Protein AF-A0A377M1S9-F1 (afdb_monomer_lite)

Second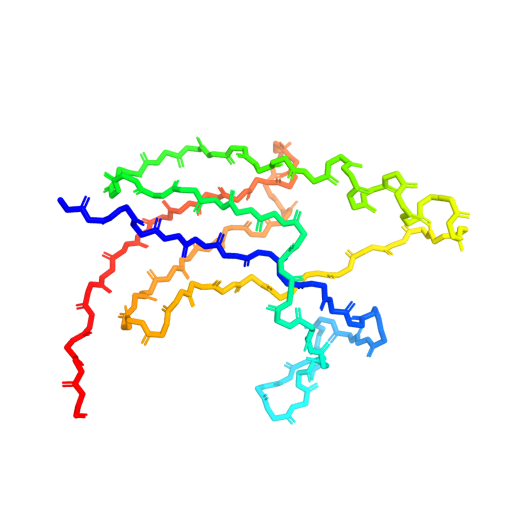ary structure (DSSP, 8-state):
-PPPEEEEEEE-S---TTT--GGGPPPB-SS-SEEEE--S---B-----HHHHHHHHHTT-S--EEEEEE-SSS-------TTSTTSS--B----------

Foldseek 3Di:
DAWWKKFWWWWDPPDDPVPDDPVRHTDTDPPGLWMDTHPQDFDWDDIDNPVVVVVCVVVVHPDTDTDIGTDPFQWDFDADCQVPPPGGTGTGPDIDGDDDD

Organism: Enterobacter cloacae (NCBI:txid550)

pLDDT: mean 76.01, std 14.77, range [43.84, 95.12]

Radius of gyration: 14.65 Å; chains: 1; bounding box: 44×30×34 Å

Sequence (101 aa):
MEADQIFFYPASNDWDPATVKWSSRPACNYRSDAVLYLNHVREYRMVDVDKAVRKALAEGKTEISWYIGGDRQGNHYQFEPASSPDGLMLMLTGFKHTPEV

Structure (mmCIF, N/CA/C/O backbone):
data_AF-A0A377M1S9-F1
#
_entry.id   AF-A0A377M1S9-F1
#
loop_
_atom_site.group_PDB
_atom_site.id
_atom_site.type_symbol
_atom_site.label_atom_id
_atom_site.label_alt_id
_atom_site.label_comp_id
_atom_site.label_asym_id
_atom_site.label_entity_id
_atom_site.label_seq_id
_atom_site.pdbx_PDB_ins_code
_atom_site.Cartn_x
_atom_site.Cartn_y
_atom_site.Cartn_z
_atom_site.occupancy
_atom_site.B_iso_or_equiv
_atom_site.auth_seq_id
_atom_site.auth_comp_id
_atom_site.auth_asym_id
_atom_site.auth_atom_id
_atom_site.pdbx_PDB_model_num
ATOM 1 N N . MET A 1 1 ? 13.693 -11.103 -20.584 1.00 43.84 1 MET A N 1
ATOM 2 C CA . MET A 1 1 ? 13.908 -10.358 -19.331 1.00 43.84 1 MET A CA 1
ATOM 3 C C . MET A 1 1 ? 12.650 -10.519 -18.516 1.00 43.84 1 MET A C 1
ATOM 5 O O . MET A 1 1 ? 11.574 -10.314 -19.065 1.00 43.84 1 MET A O 1
ATOM 9 N N . GLU A 1 2 ? 12.786 -11.002 -17.290 1.00 53.06 2 GLU A N 1
ATOM 10 C CA . GLU A 1 2 ? 11.677 -11.096 -16.342 1.00 53.06 2 GLU A CA 1
ATOM 11 C C . GLU A 1 2 ? 11.261 -9.665 -15.969 1.00 53.06 2 GLU A C 1
ATOM 13 O O . GLU A 1 2 ? 12.120 -8.796 -15.821 1.00 53.06 2 GLU A O 1
ATOM 18 N N . ALA A 1 3 ? 9.960 -9.378 -15.953 1.00 60.59 3 ALA A N 1
ATOM 19 C CA . ALA A 1 3 ? 9.474 -8.057 -15.574 1.00 60.59 3 ALA A CA 1
ATOM 20 C C . ALA A 1 3 ? 9.608 -7.915 -14.058 1.00 60.59 3 ALA A C 1
ATOM 22 O O . ALA A 1 3 ? 9.122 -8.782 -13.332 1.00 60.59 3 ALA A O 1
ATOM 23 N N . ASP A 1 4 ? 10.228 -6.834 -13.582 1.00 76.81 4 ASP A N 1
ATOM 24 C CA . ASP A 1 4 ? 10.276 -6.565 -12.147 1.00 76.81 4 ASP A CA 1
ATOM 25 C C . ASP A 1 4 ? 8.848 -6.428 -11.604 1.00 76.81 4 ASP A C 1
ATOM 27 O O . ASP A 1 4 ? 7.962 -5.858 -12.249 1.00 76.81 4 ASP A O 1
ATOM 31 N N . GLN A 1 5 ? 8.619 -6.960 -10.408 1.00 83.56 5 GLN A N 1
ATOM 32 C CA . GLN A 1 5 ? 7.313 -6.965 -9.761 1.00 83.56 5 GLN A CA 1
ATOM 33 C C . GLN A 1 5 ? 7.387 -6.259 -8.412 1.00 83.56 5 GLN A C 1
ATOM 35 O O . GLN A 1 5 ? 8.318 -6.462 -7.629 1.00 83.56 5 GLN A O 1
ATOM 40 N N . ILE A 1 6 ? 6.367 -5.454 -8.125 1.00 85.38 6 ILE A N 1
ATOM 41 C CA . ILE A 1 6 ? 6.101 -4.915 -6.792 1.00 85.38 6 ILE A CA 1
ATOM 42 C C . ILE A 1 6 ? 4.874 -5.626 -6.243 1.00 85.38 6 ILE A C 1
ATOM 44 O O . ILE A 1 6 ? 3.828 -5.684 -6.887 1.00 85.38 6 ILE A O 1
ATOM 48 N N . PHE A 1 7 ? 4.996 -6.152 -5.036 1.00 88.31 7 PHE A N 1
ATOM 49 C CA . PHE A 1 7 ? 3.951 -6.906 -4.371 1.00 88.31 7 PHE A CA 1
ATOM 50 C C . PHE A 1 7 ? 3.297 -6.070 -3.276 1.00 88.31 7 PHE A C 1
ATOM 52 O O . PHE A 1 7 ? 3.958 -5.302 -2.573 1.00 88.31 7 PHE A O 1
ATOM 59 N N . PHE A 1 8 ? 1.991 -6.265 -3.117 1.00 90.38 8 PHE A N 1
ATOM 60 C CA . PHE A 1 8 ? 1.177 -5.649 -2.077 1.00 90.38 8 PHE A CA 1
ATOM 61 C C . PHE A 1 8 ? 0.860 -6.720 -1.046 1.00 90.38 8 PHE A C 1
ATOM 63 O O . PHE A 1 8 ? -0.037 -7.542 -1.237 1.00 90.38 8 PHE A O 1
ATOM 70 N N . TYR A 1 9 ? 1.644 -6.756 0.023 1.00 91.44 9 TYR A N 1
ATOM 71 C CA . TYR A 1 9 ? 1.520 -7.751 1.079 1.00 91.44 9 TYR A CA 1
ATOM 72 C C . TYR A 1 9 ? 0.593 -7.233 2.180 1.00 91.44 9 TYR A C 1
ATOM 74 O O . TYR A 1 9 ? 0.860 -6.151 2.703 1.00 91.44 9 TYR A O 1
ATOM 82 N N . PRO A 1 10 ? -0.464 -7.965 2.576 1.00 92.69 10 PRO A N 1
ATOM 83 C CA . PRO A 1 10 ? -1.315 -7.557 3.688 1.00 92.69 10 PRO A CA 1
ATOM 84 C C . PRO A 1 10 ? -0.490 -7.292 4.951 1.00 92.69 10 PRO A C 1
ATOM 86 O O . PRO A 1 10 ? 0.376 -8.098 5.320 1.00 92.69 10 PRO A O 1
ATOM 89 N N . ALA A 1 11 ? -0.783 -6.184 5.624 1.00 92.06 11 ALA A N 1
ATOM 90 C CA . ALA A 1 11 ? -0.171 -5.790 6.886 1.00 92.06 11 ALA A CA 1
ATOM 91 C C . ALA A 1 11 ? -1.238 -5.572 7.968 1.00 92.06 11 ALA A C 1
ATOM 93 O O . ALA A 1 11 ? -2.422 -5.405 7.674 1.00 92.06 11 ALA A O 1
ATOM 94 N N . SER A 1 12 ? -0.817 -5.598 9.235 1.00 89.88 12 SER A N 1
ATOM 95 C CA . SER A 1 12 ? -1.678 -5.151 10.339 1.00 89.88 12 SER A CA 1
ATOM 96 C C . SER A 1 12 ? -2.071 -3.682 10.148 1.00 89.88 12 SER A C 1
ATOM 98 O O . SER A 1 12 ? -1.253 -2.912 9.656 1.00 89.88 12 SER A O 1
ATOM 100 N N . ASN A 1 13 ? -3.274 -3.298 10.588 1.00 88.81 13 ASN A N 1
ATOM 101 C CA . ASN A 1 13 ? -3.690 -1.890 10.708 1.00 88.81 13 ASN A CA 1
ATOM 102 C C . ASN A 1 13 ? -3.306 -1.284 12.074 1.00 88.81 13 ASN A C 1
ATOM 104 O O . ASN A 1 13 ? -3.499 -0.101 12.302 1.00 88.81 13 ASN A O 1
ATOM 108 N N . ASP A 1 14 ? -2.777 -2.091 13.000 1.00 87.62 14 ASP A N 1
ATOM 109 C CA . ASP A 1 14 ? -2.353 -1.643 14.333 1.00 87.62 14 ASP A CA 1
ATOM 110 C C . ASP A 1 14 ? -0.956 -1.002 14.273 1.00 87.62 14 ASP A C 1
ATOM 112 O O . ASP A 1 14 ? 0.050 -1.598 14.671 1.00 87.62 14 ASP A O 1
ATOM 116 N N . TRP A 1 15 ? -0.878 0.173 13.648 1.00 86.44 15 TRP A N 1
ATOM 117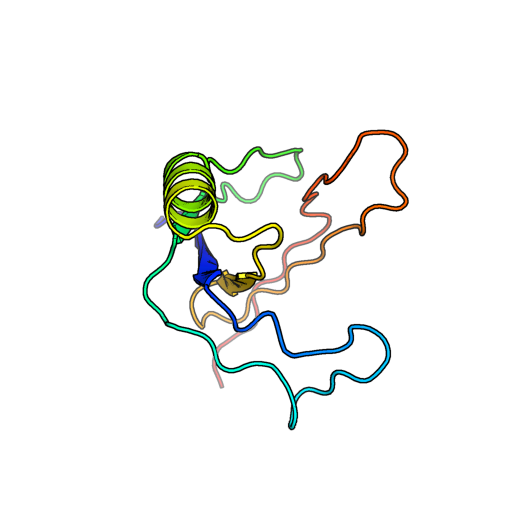 C CA . TRP A 1 15 ? 0.320 1.006 13.568 1.00 86.44 15 TRP A CA 1
ATOM 118 C C . TRP A 1 15 ? -0.047 2.467 13.331 1.00 86.44 15 TRP A C 1
ATOM 120 O O . TRP A 1 15 ? -1.120 2.783 12.832 1.00 86.44 15 TRP A O 1
ATOM 130 N N . ASP A 1 16 ? 0.878 3.363 13.669 1.00 84.19 16 ASP A N 1
ATOM 131 C CA . ASP A 1 16 ? 0.737 4.792 13.414 1.00 84.19 16 ASP A CA 1
ATOM 132 C C . ASP A 1 16 ? 1.814 5.243 12.411 1.00 84.19 16 ASP A C 1
ATOM 134 O O . ASP A 1 16 ? 3.015 5.060 12.670 1.00 84.19 16 ASP A O 1
ATOM 138 N N . PRO A 1 17 ? 1.426 5.840 11.267 1.00 78.81 17 PRO A N 1
ATOM 139 C CA . PRO A 1 17 ? 2.373 6.329 10.271 1.00 78.81 17 PRO A CA 1
ATOM 140 C C . PRO A 1 17 ? 3.356 7.368 10.806 1.00 78.81 17 PRO A C 1
ATOM 142 O O . PRO A 1 17 ? 4.465 7.465 10.280 1.00 78.81 17 PRO A O 1
ATOM 145 N N . ALA A 1 18 ? 3.004 8.115 11.855 1.00 84.75 18 ALA A N 1
ATOM 146 C CA . ALA A 1 18 ? 3.890 9.103 12.460 1.00 84.75 18 ALA A CA 1
ATOM 147 C C . ALA A 1 18 ? 4.995 8.477 13.330 1.00 84.75 18 ALA A C 1
ATOM 149 O O . ALA A 1 18 ? 6.004 9.130 13.606 1.00 84.75 18 ALA A O 1
ATOM 150 N N . THR A 1 19 ? 4.827 7.227 13.776 1.00 85.12 19 THR A N 1
ATOM 151 C CA . THR A 1 19 ? 5.736 6.588 14.746 1.00 85.12 19 THR A CA 1
ATOM 152 C C . THR A 1 19 ? 6.407 5.318 14.229 1.00 85.12 19 THR A C 1
ATOM 154 O O . THR A 1 19 ? 7.323 4.801 14.880 1.00 85.12 19 THR A O 1
ATOM 157 N N . VAL A 1 20 ? 6.010 4.826 13.051 1.00 84.88 20 VAL A N 1
ATOM 158 C CA . VAL A 1 20 ? 6.587 3.623 12.450 1.00 84.88 20 VAL A CA 1
ATOM 159 C C . VAL A 1 20 ? 8.087 3.797 12.171 1.00 84.88 20 VAL A C 1
ATOM 161 O O . VAL A 1 20 ? 8.543 4.780 11.588 1.00 84.88 20 VAL A O 1
ATOM 164 N N . LYS A 1 21 ? 8.884 2.813 12.590 1.00 84.31 21 LYS A N 1
ATOM 165 C CA . LYS A 1 21 ? 10.316 2.698 12.285 1.00 84.31 21 LYS A CA 1
ATOM 166 C C . LYS A 1 21 ? 10.571 1.345 11.646 1.00 84.31 21 LYS A C 1
ATOM 168 O O . LYS A 1 21 ? 9.769 0.429 11.789 1.00 84.31 21 LYS A O 1
ATOM 173 N N . TRP A 1 22 ? 11.730 1.173 11.013 1.00 79.94 22 TRP A N 1
ATOM 174 C CA . TRP A 1 22 ? 12.094 -0.119 10.422 1.00 79.94 22 TRP A CA 1
ATOM 175 C C . TRP A 1 22 ? 12.026 -1.282 11.425 1.00 79.94 22 TRP A C 1
ATOM 177 O O . TRP A 1 22 ? 11.504 -2.347 11.106 1.00 79.94 22 TRP A O 1
ATOM 187 N N . SER A 1 23 ? 12.505 -1.064 12.654 1.00 85.19 23 SER A N 1
ATOM 188 C CA . SER A 1 23 ? 12.497 -2.066 13.726 1.00 85.19 23 SER A CA 1
ATOM 189 C C . SER A 1 23 ? 11.120 -2.319 14.346 1.00 85.19 23 SER A C 1
ATOM 191 O O . SER A 1 23 ? 10.940 -3.347 14.989 1.00 85.19 23 SER A O 1
ATOM 193 N N . SER A 1 24 ? 10.163 -1.404 14.171 1.00 84.75 24 SER A N 1
ATOM 194 C CA . SER A 1 24 ? 8.806 -1.482 14.729 1.00 84.75 24 SER A CA 1
ATOM 195 C C . SER A 1 24 ? 7.730 -1.522 13.643 1.00 84.75 24 SER A C 1
ATOM 197 O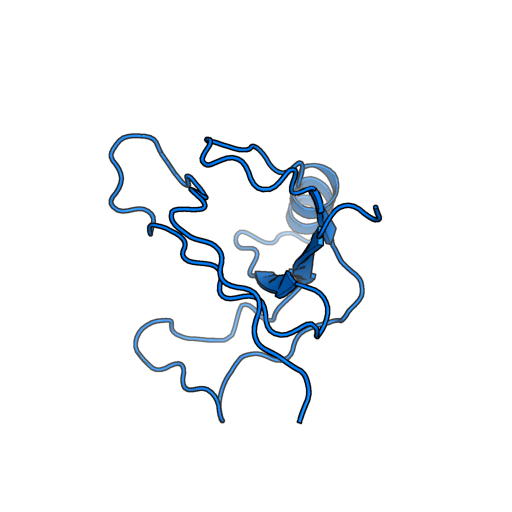 O . SER A 1 24 ? 6.577 -1.180 13.895 1.00 84.75 24 SER A O 1
ATOM 199 N N . ARG A 1 25 ? 8.105 -1.898 12.416 1.00 84.12 25 ARG A N 1
ATOM 200 C CA . ARG A 1 25 ? 7.173 -1.962 11.290 1.00 84.12 25 ARG A CA 1
ATOM 201 C C . ARG A 1 25 ? 6.106 -3.041 11.523 1.00 84.12 25 ARG A C 1
ATOM 203 O O . ARG A 1 25 ? 6.423 -4.067 12.132 1.00 84.12 25 ARG A O 1
ATOM 210 N N . PRO A 1 26 ? 4.885 -2.866 10.988 1.00 86.12 26 PRO A N 1
ATOM 211 C CA . PRO A 1 26 ? 3.845 -3.885 11.059 1.00 86.12 26 PRO A CA 1
ATOM 212 C C . PRO A 1 26 ? 4.332 -5.232 10.531 1.00 86.12 26 PRO A C 1
ATOM 214 O O . PRO A 1 26 ? 5.077 -5.305 9.544 1.00 86.12 26 PRO A O 1
ATOM 217 N N . ALA A 1 27 ? 3.860 -6.310 11.153 1.00 84.44 27 ALA A N 1
ATOM 218 C CA . ALA A 1 27 ? 4.010 -7.639 10.581 1.00 84.44 27 ALA A CA 1
ATOM 219 C C . ALA A 1 27 ? 3.301 -7.696 9.217 1.00 84.44 27 ALA A C 1
ATOM 221 O O . ALA A 1 27 ? 2.182 -7.197 9.071 1.00 84.44 27 ALA A O 1
ATOM 222 N N . CYS A 1 28 ? 3.950 -8.319 8.231 1.00 84.12 28 CYS A N 1
ATOM 223 C CA . CYS A 1 28 ? 3.393 -8.529 6.898 1.00 84.12 28 CYS A CA 1
ATOM 224 C C . CYS A 1 28 ? 3.250 -10.022 6.584 1.00 84.12 28 CYS A C 1
ATOM 226 O O . CYS A 1 28 ? 4.074 -10.848 6.986 1.00 84.12 28 CYS A O 1
ATOM 228 N N . ASN A 1 29 ? 2.196 -10.366 5.847 1.00 85.44 29 ASN A N 1
ATOM 229 C CA . ASN A 1 29 ? 2.005 -11.697 5.285 1.00 85.44 29 ASN A CA 1
ATOM 230 C C . ASN A 1 29 ? 2.547 -11.713 3.851 1.00 85.44 29 ASN A C 1
ATOM 232 O O . ASN A 1 29 ? 1.997 -11.042 2.984 1.00 85.44 29 ASN A O 1
ATOM 236 N N . TYR A 1 30 ? 3.582 -12.512 3.575 1.00 84.69 30 TYR A N 1
ATOM 237 C CA . TYR A 1 30 ? 4.219 -12.598 2.250 1.00 84.69 30 TYR A CA 1
ATOM 238 C C . TYR A 1 30 ? 3.384 -13.351 1.188 1.00 84.69 30 TYR A C 1
ATOM 240 O O . TYR A 1 30 ? 3.922 -13.910 0.237 1.00 84.69 30 TYR A O 1
ATOM 248 N N . ARG A 1 31 ? 2.055 -13.370 1.337 1.00 89.56 31 ARG A N 1
ATOM 249 C CA . ARG A 1 31 ? 1.093 -13.752 0.299 1.00 89.56 31 ARG A CA 1
ATOM 250 C C . ARG A 1 31 ? 0.443 -12.479 -0.214 1.00 89.56 31 ARG A C 1
ATOM 252 O O . ARG A 1 31 ? -0.374 -11.895 0.491 1.00 89.56 31 ARG A O 1
ATOM 259 N N . SER A 1 32 ? 0.849 -12.037 -1.397 1.00 90.94 32 SER A N 1
ATOM 260 C CA . SER A 1 32 ? 0.389 -10.771 -1.952 1.00 90.94 32 SER A CA 1
ATOM 261 C C . SER A 1 32 ? -1.110 -10.781 -2.254 1.00 90.94 32 SER A C 1
ATOM 263 O O . SER A 1 32 ? -1.657 -11.761 -2.764 1.00 90.94 32 SER A O 1
ATOM 265 N N . ASP A 1 33 ? -1.760 -9.659 -1.961 1.00 93.12 33 ASP A N 1
ATOM 266 C CA . ASP A 1 33 ? -3.124 -9.364 -2.400 1.00 93.12 33 ASP A CA 1
ATOM 267 C C . ASP A 1 33 ? -3.147 -8.880 -3.853 1.00 93.12 33 ASP A C 1
ATOM 269 O O . ASP A 1 33 ? -4.108 -9.140 -4.575 1.00 93.12 33 ASP A O 1
ATOM 273 N N . ALA A 1 34 ? -2.081 -8.193 -4.274 1.00 90.81 34 ALA A N 1
ATOM 274 C CA . ALA A 1 34 ? -1.933 -7.656 -5.617 1.00 90.81 34 ALA A CA 1
ATOM 275 C C . ALA A 1 34 ? -0.466 -7.603 -6.061 1.00 90.81 34 ALA A C 1
ATOM 277 O O . ALA A 1 34 ? 0.462 -7.629 -5.243 1.00 90.81 34 ALA A O 1
ATOM 278 N N . VAL A 1 35 ? -0.270 -7.523 -7.377 1.00 89.19 35 VAL A N 1
ATOM 279 C CA . VAL A 1 35 ? 1.043 -7.422 -8.021 1.00 89.19 35 VAL A CA 1
ATOM 280 C C . VAL A 1 35 ? 1.005 -6.304 -9.051 1.00 89.19 35 VAL A C 1
ATOM 282 O O . VAL A 1 35 ? 0.109 -6.256 -9.893 1.00 89.19 35 VAL A O 1
ATOM 285 N N . LEU A 1 36 ? 1.999 -5.426 -8.995 1.00 86.19 36 LEU A N 1
ATOM 286 C CA . LEU A 1 36 ? 2.246 -4.393 -9.983 1.00 86.19 36 LEU A CA 1
ATOM 287 C C . LEU A 1 36 ? 3.453 -4.790 -10.835 1.00 86.19 36 LEU A C 1
ATOM 289 O O . LEU A 1 36 ? 4.567 -4.912 -10.327 1.00 86.19 36 LEU A O 1
ATOM 293 N N . TYR A 1 37 ? 3.227 -4.961 -12.134 1.00 82.81 37 TYR A N 1
ATOM 294 C CA . TYR A 1 37 ? 4.279 -5.268 -13.100 1.00 82.81 37 TYR A CA 1
ATOM 295 C C . TYR A 1 37 ? 5.000 -3.994 -13.539 1.00 82.81 37 TYR A C 1
ATOM 297 O O . TYR A 1 37 ? 4.367 -2.962 -13.794 1.00 82.81 37 TYR A O 1
ATOM 305 N N . LEU A 1 38 ? 6.325 -4.065 -13.643 1.00 77.88 38 LEU A N 1
ATOM 306 C CA . LEU A 1 38 ? 7.169 -2.965 -14.084 1.00 77.88 38 LEU A CA 1
ATOM 307 C C . LEU A 1 38 ? 7.787 -3.271 -15.451 1.00 77.88 38 LEU A C 1
ATOM 309 O O . LEU A 1 38 ? 8.296 -4.358 -15.696 1.00 77.88 38 LEU A O 1
ATOM 313 N N . ASN A 1 39 ? 7.773 -2.272 -16.332 1.00 76.62 39 ASN A N 1
ATOM 314 C CA . ASN A 1 39 ? 8.430 -2.296 -17.647 1.00 76.62 39 ASN A CA 1
ATOM 315 C C . ASN A 1 39 ? 9.610 -1.299 -17.718 1.00 76.62 39 ASN A C 1
ATOM 317 O O . ASN A 1 39 ? 10.030 -0.918 -18.806 1.00 76.62 39 ASN A O 1
ATOM 321 N N . HIS A 1 40 ? 10.085 -0.823 -16.558 1.00 73.44 40 HIS A N 1
ATOM 322 C CA . HIS A 1 40 ? 11.122 0.212 -16.400 1.00 73.44 40 HIS A CA 1
ATOM 323 C C . HIS A 1 40 ? 10.802 1.592 -17.004 1.00 73.44 40 HIS A C 1
ATOM 325 O O . HIS A 1 40 ? 11.683 2.447 -17.075 1.00 73.44 40 HIS A O 1
ATOM 331 N N . VAL A 1 41 ? 9.549 1.859 -17.377 1.00 72.31 41 VAL A N 1
ATOM 332 C CA . VAL A 1 41 ? 9.086 3.184 -17.815 1.00 72.31 41 VAL A CA 1
ATOM 333 C C . VAL A 1 41 ? 8.488 3.955 -16.635 1.00 72.31 41 VAL A C 1
ATOM 335 O O . VAL A 1 41 ? 7.803 3.380 -15.781 1.00 72.31 41 VAL A O 1
ATOM 338 N N . ARG A 1 42 ? 8.746 5.271 -16.591 1.00 69.62 42 ARG A N 1
ATOM 339 C CA . ARG A 1 42 ? 8.090 6.209 -15.668 1.00 69.62 42 ARG A CA 1
ATOM 340 C C . ARG A 1 42 ? 6.680 6.502 -16.172 1.00 69.62 42 ARG A C 1
ATOM 342 O O . ARG A 1 42 ? 6.513 7.209 -17.161 1.00 69.62 42 ARG A O 1
ATOM 349 N N . GLU A 1 43 ? 5.684 5.985 -15.473 1.00 70.44 43 GLU A N 1
ATOM 350 C CA . GLU A 1 43 ? 4.275 6.147 -15.822 1.00 70.44 43 GLU A CA 1
ATOM 351 C C . GLU A 1 43 ? 3.381 5.969 -14.590 1.00 70.44 43 GLU A C 1
ATOM 353 O O . GLU A 1 43 ? 3.798 5.401 -13.575 1.00 70.44 43 GLU A O 1
ATOM 358 N N . TYR A 1 44 ? 2.139 6.442 -14.695 1.00 69.25 44 TYR A N 1
ATOM 359 C CA . TYR A 1 44 ? 1.095 6.119 -13.729 1.00 69.25 44 TYR A CA 1
ATOM 360 C C . TYR A 1 44 ? 0.628 4.689 -13.948 1.00 69.25 44 TYR A C 1
ATOM 362 O O . TYR A 1 44 ? 0.341 4.294 -15.080 1.00 69.25 44 TYR A O 1
ATOM 370 N N . ARG A 1 45 ? 0.520 3.917 -12.865 1.00 76.19 45 ARG A N 1
ATOM 371 C CA . ARG A 1 45 ? -0.021 2.563 -12.933 1.00 76.19 45 ARG A CA 1
ATOM 372 C C . ARG A 1 45 ? -1.111 2.345 -11.904 1.00 76.19 45 ARG A C 1
ATOM 374 O O . ARG A 1 45 ? -1.035 2.823 -10.777 1.00 76.19 45 ARG A O 1
ATOM 381 N N . MET A 1 46 ? -2.098 1.567 -12.322 1.00 75.62 46 MET A N 1
ATOM 382 C CA . MET A 1 46 ? -3.170 1.085 -11.466 1.00 75.62 46 MET A CA 1
ATOM 383 C C . MET A 1 46 ? -2.819 -0.317 -10.976 1.00 75.62 46 MET A C 1
ATOM 385 O O . MET A 1 46 ? -2.278 -1.129 -11.727 1.00 75.62 46 MET A O 1
ATOM 389 N N . VAL A 1 47 ? -3.151 -0.599 -9.721 1.00 83.81 47 VAL A N 1
ATOM 390 C CA . VAL A 1 47 ? -3.070 -1.934 -9.131 1.00 83.81 47 VAL A CA 1
ATOM 391 C C . VAL A 1 47 ? -4.482 -2.391 -8.784 1.00 83.81 47 VAL A C 1
ATOM 393 O O . VAL A 1 47 ? -5.239 -1.654 -8.154 1.00 83.81 47 VAL A O 1
ATOM 396 N N . ASP A 1 48 ? -4.854 -3.592 -9.221 1.00 86.81 48 ASP A N 1
ATOM 397 C CA . ASP A 1 48 ? -6.145 -4.173 -8.864 1.00 86.81 48 ASP A CA 1
ATOM 398 C C . ASP A 1 48 ? -6.078 -4.773 -7.454 1.00 86.81 48 ASP A C 1
ATOM 400 O O . ASP A 1 48 ? -5.315 -5.704 -7.196 1.00 86.81 48 ASP A O 1
ATOM 404 N N . VAL A 1 49 ? -6.889 -4.222 -6.551 1.00 88.81 49 VAL A N 1
ATOM 405 C CA . VAL A 1 49 ? -7.052 -4.671 -5.161 1.00 88.81 49 VAL A CA 1
ATOM 406 C C . VAL A 1 49 ? -8.501 -5.067 -4.846 1.00 88.81 49 VAL A C 1
ATOM 408 O O . VAL A 1 49 ? -8.839 -5.267 -3.677 1.00 88.81 49 VAL A O 1
ATOM 411 N N . ASP A 1 50 ? -9.376 -5.212 -5.850 1.00 88.69 50 ASP A N 1
ATOM 412 C CA . ASP A 1 50 ? -10.823 -5.425 -5.656 1.00 88.69 50 ASP A CA 1
ATOM 413 C C . ASP A 1 50 ? -11.112 -6.651 -4.778 1.00 88.69 50 ASP A C 1
ATOM 415 O O . ASP A 1 50 ? -11.912 -6.598 -3.841 1.00 88.69 50 ASP A O 1
ATOM 419 N N . LYS A 1 51 ? -10.382 -7.751 -4.998 1.00 91.69 51 LYS A N 1
ATOM 420 C CA . LYS A 1 51 ? -10.514 -8.967 -4.184 1.00 91.69 51 LYS A CA 1
ATOM 421 C C . LYS A 1 51 ? -10.199 -8.719 -2.703 1.00 91.69 51 LYS A C 1
ATOM 423 O O . LYS A 1 51 ? -10.908 -9.240 -1.839 1.00 91.69 51 LYS A O 1
ATOM 428 N N . ALA A 1 52 ? -9.155 -7.944 -2.409 1.00 91.94 52 ALA A N 1
ATOM 429 C CA . ALA A 1 52 ? -8.765 -7.612 -1.041 1.00 91.94 52 ALA A CA 1
ATOM 430 C C . ALA A 1 52 ? -9.800 -6.691 -0.382 1.00 91.94 52 ALA A C 1
ATOM 432 O O . ALA A 1 52 ? -10.214 -6.945 0.751 1.00 91.94 52 ALA A O 1
ATOM 433 N N . VAL A 1 53 ? -10.297 -5.695 -1.124 1.00 91.12 53 VAL A N 1
ATOM 434 C CA . VAL A 1 53 ? -11.352 -4.779 -0.666 1.00 91.12 53 VAL A CA 1
ATOM 435 C C . VAL A 1 53 ? -12.640 -5.531 -0.345 1.00 91.12 53 VAL A C 1
ATOM 437 O O . VAL A 1 53 ? -13.165 -5.405 0.761 1.00 91.12 53 VAL A O 1
ATOM 440 N N . ARG A 1 54 ? -13.129 -6.382 -1.254 1.00 92.06 54 ARG A N 1
ATOM 441 C CA . ARG A 1 54 ? -14.340 -7.189 -1.022 1.00 92.06 54 ARG A CA 1
ATOM 442 C C . ARG A 1 54 ? -14.213 -8.091 0.196 1.00 92.06 54 ARG A C 1
ATOM 444 O O . ARG A 1 54 ? -15.161 -8.210 0.969 1.00 92.06 54 ARG A O 1
ATOM 451 N N . LYS A 1 55 ? -13.048 -8.719 0.375 1.00 93.31 55 LYS A N 1
ATOM 452 C CA . LYS A 1 55 ? -12.777 -9.555 1.545 1.00 93.31 55 LYS A CA 1
ATOM 453 C C . LYS A 1 55 ? -12.810 -8.731 2.834 1.00 93.31 55 LYS A C 1
ATOM 455 O O . LYS A 1 55 ? -13.475 -9.135 3.780 1.00 93.31 55 LYS A O 1
ATOM 460 N N . ALA A 1 56 ? -12.142 -7.579 2.865 1.00 90.12 56 ALA A N 1
ATOM 461 C CA . ALA A 1 56 ? -12.123 -6.704 4.034 1.00 90.12 56 ALA A CA 1
ATOM 462 C C . ALA A 1 56 ? -13.530 -6.207 4.404 1.00 90.12 56 ALA A C 1
ATOM 464 O O . ALA A 1 56 ? -13.907 -6.255 5.574 1.00 90.12 56 ALA A O 1
ATOM 465 N N . LEU A 1 57 ? -14.331 -5.822 3.405 1.00 91.25 57 LEU A N 1
ATOM 466 C CA . LEU A 1 57 ? -15.729 -5.430 3.599 1.00 91.25 57 LEU A CA 1
ATOM 467 C C . LEU A 1 57 ? -16.572 -6.574 4.178 1.00 91.25 57 LEU A C 1
ATOM 469 O O . LEU A 1 57 ? -17.339 -6.354 5.112 1.00 91.25 57 LEU A O 1
ATOM 473 N N . ALA A 1 58 ? -16.407 -7.800 3.670 1.00 95.12 58 ALA A N 1
ATOM 474 C CA . ALA A 1 58 ? -17.100 -8.977 4.198 1.00 95.12 58 ALA A CA 1
ATOM 475 C C . ALA A 1 58 ? -16.693 -9.311 5.648 1.00 95.12 58 ALA A C 1
ATOM 477 O O . ALA A 1 58 ? -17.494 -9.854 6.403 1.00 95.12 58 ALA A O 1
ATOM 478 N N . GLU A 1 59 ? -15.468 -8.960 6.044 1.00 94.69 59 GLU A N 1
ATOM 479 C CA . GLU A 1 59 ? -14.952 -9.087 7.413 1.00 94.69 59 GLU A CA 1
ATOM 480 C C . GLU A 1 59 ? -15.335 -7.895 8.320 1.00 94.69 59 GLU A C 1
ATOM 482 O O . GLU A 1 59 ? -14.928 -7.861 9.480 1.00 94.69 59 GLU A O 1
ATOM 487 N N . GLY A 1 60 ? -16.103 -6.917 7.820 1.00 94.12 60 GLY A N 1
ATOM 488 C CA . GLY A 1 60 ? -16.535 -5.739 8.582 1.00 94.12 60 GLY A CA 1
ATOM 489 C C . GLY A 1 60 ? -15.440 -4.694 8.816 1.00 94.12 60 GLY A C 1
ATOM 490 O O . GLY A 1 60 ? -15.564 -3.862 9.714 1.00 94.12 60 GLY A O 1
ATOM 491 N N . LYS A 1 61 ? -14.354 -4.732 8.039 1.00 90.00 61 LYS A N 1
ATOM 492 C CA . LYS A 1 61 ? -13.232 -3.796 8.164 1.00 90.00 61 LYS A CA 1
ATOM 493 C C . LYS A 1 61 ? -13.506 -2.499 7.409 1.00 90.00 61 LYS A C 1
ATOM 495 O O . LYS A 1 61 ? -14.077 -2.504 6.322 1.00 90.00 61 LYS A O 1
ATOM 500 N N . THR A 1 62 ? -13.008 -1.399 7.962 1.00 88.94 62 THR A N 1
ATOM 501 C CA . THR A 1 62 ? -13.052 -0.061 7.348 1.00 88.94 62 THR A CA 1
ATOM 502 C C . THR A 1 62 ? -11.703 0.385 6.789 1.00 88.94 62 THR A C 1
ATOM 504 O O . THR A 1 62 ? -11.625 1.424 6.145 1.00 88.94 62 THR A O 1
ATOM 507 N N . GLU A 1 63 ? -10.644 -0.387 7.035 1.00 89.25 63 GLU A N 1
ATOM 508 C CA . GLU A 1 63 ? -9.272 -0.038 6.679 1.00 89.25 63 GLU A CA 1
ATOM 509 C C . GLU A 1 63 ? -8.494 -1.280 6.231 1.00 89.25 63 GLU A C 1
ATOM 511 O O . GLU A 1 63 ? -8.693 -2.383 6.757 1.00 89.25 63 GLU A O 1
ATOM 516 N N . ILE A 1 64 ? -7.590 -1.093 5.268 1.00 89.94 64 ILE A N 1
ATOM 517 C CA . ILE A 1 64 ? -6.643 -2.105 4.800 1.00 89.94 64 ILE A CA 1
ATOM 518 C C . ILE A 1 64 ? -5.263 -1.464 4.730 1.00 89.94 64 ILE A C 1
ATOM 520 O O . ILE A 1 64 ? -5.093 -0.421 4.101 1.00 89.94 64 ILE A O 1
ATOM 524 N N . SER A 1 65 ? -4.280 -2.123 5.331 1.00 90.31 65 SER A N 1
ATOM 525 C CA . SER A 1 65 ? -2.872 -1.760 5.234 1.00 90.31 65 SER A CA 1
ATOM 526 C C . SER A 1 65 ? -2.117 -2.765 4.370 1.00 90.31 65 SER A C 1
ATOM 528 O O . SER A 1 65 ? -2.291 -3.979 4.508 1.00 90.31 65 SER A O 1
ATOM 530 N N . TRP A 1 66 ? -1.214 -2.262 3.529 1.00 89.88 66 TRP A N 1
ATOM 531 C CA . TRP A 1 66 ? -0.277 -3.087 2.768 1.00 89.88 66 TRP A CA 1
ATOM 532 C C . TRP A 1 66 ? 1.168 -2.676 3.032 1.00 89.88 66 TRP A C 1
ATOM 534 O O . TRP A 1 66 ? 1.508 -1.495 3.061 1.00 89.88 66 TRP A O 1
ATOM 544 N N . TYR A 1 67 ? 2.038 -3.674 3.146 1.00 87.38 67 TYR A N 1
ATOM 545 C CA . TYR A 1 67 ? 3.464 -3.521 2.914 1.00 87.38 67 TYR A CA 1
ATOM 546 C C . TYR A 1 67 ? 3.725 -3.653 1.409 1.00 87.38 67 TYR A C 1
ATOM 548 O O . TYR A 1 67 ? 3.492 -4.711 0.822 1.00 87.38 67 TYR A O 1
ATOM 556 N N . ILE A 1 68 ? 4.198 -2.573 0.790 1.00 85.75 68 ILE A N 1
ATOM 557 C CA . ILE A 1 68 ? 4.543 -2.534 -0.633 1.00 85.75 68 ILE A CA 1
ATOM 558 C C . ILE A 1 68 ? 6.041 -2.801 -0.763 1.00 85.75 68 ILE A C 1
ATOM 560 O O . ILE A 1 68 ? 6.862 -2.053 -0.230 1.00 85.75 68 ILE A O 1
ATOM 564 N N . GLY A 1 69 ? 6.406 -3.870 -1.464 1.00 80.50 69 GLY A N 1
ATOM 565 C CA . GLY A 1 69 ? 7.803 -4.250 -1.648 1.00 80.50 69 GLY A CA 1
ATOM 566 C C . GLY A 1 69 ? 7.997 -5.130 -2.873 1.00 80.50 69 GLY A C 1
ATOM 567 O O . GLY A 1 69 ? 7.151 -5.963 -3.186 1.00 80.50 69 GLY A O 1
ATOM 568 N N . GLY A 1 70 ? 9.103 -4.926 -3.584 1.00 73.50 70 GLY A N 1
ATOM 569 C CA . GLY A 1 70 ? 9.516 -5.799 -4.680 1.00 73.50 70 GLY A CA 1
ATOM 570 C C . GLY A 1 70 ? 10.345 -6.978 -4.192 1.00 73.50 70 GLY A C 1
ATOM 571 O O . GLY A 1 70 ? 10.744 -7.034 -3.024 1.00 73.50 70 GLY A O 1
ATOM 572 N N . ASP A 1 71 ? 10.597 -7.914 -5.102 1.00 57.53 71 ASP A N 1
ATOM 573 C CA . ASP A 1 71 ? 11.533 -9.002 -4.844 1.00 57.53 71 ASP A CA 1
ATOM 574 C C . ASP A 1 71 ? 12.914 -8.437 -4.462 1.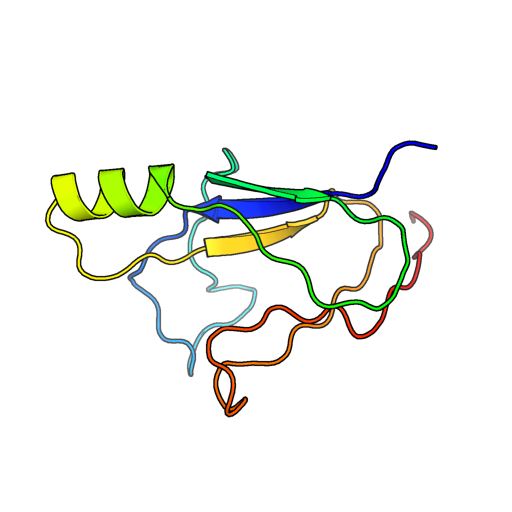00 57.53 71 ASP A C 1
ATOM 576 O O . ASP A 1 71 ? 13.249 -7.305 -4.820 1.00 57.53 71 ASP A O 1
ATOM 580 N N . ARG A 1 72 ? 13.696 -9.194 -3.689 1.00 56.28 72 ARG A N 1
ATOM 581 C CA . ARG A 1 72 ? 14.894 -8.755 -2.924 1.00 56.28 72 ARG A CA 1
ATOM 582 C C . ARG A 1 72 ? 16.061 -8.168 -3.747 1.00 56.28 72 ARG A C 1
ATOM 584 O O . ARG A 1 72 ? 17.143 -7.946 -3.212 1.00 56.28 72 ARG A O 1
ATOM 591 N N . GLN A 1 73 ? 15.853 -7.906 -5.026 1.00 56.59 73 GLN A N 1
ATOM 592 C CA . GLN A 1 73 ? 16.844 -7.529 -6.018 1.00 56.59 73 GLN A CA 1
ATOM 593 C C . GLN A 1 73 ? 17.069 -6.016 -6.041 1.00 56.59 73 GLN A C 1
ATOM 595 O O . GLN A 1 73 ? 16.628 -5.355 -6.966 1.00 56.59 73 GLN A O 1
ATOM 600 N N . GLY A 1 74 ? 17.707 -5.443 -5.017 1.00 58.12 74 GLY A N 1
ATOM 601 C CA . GLY A 1 74 ? 18.431 -4.161 -5.118 1.00 58.12 74 GLY A CA 1
ATOM 602 C C . GLY A 1 74 ? 17.709 -2.924 -5.696 1.00 58.12 74 GLY A C 1
ATOM 603 O O . GLY A 1 74 ? 18.363 -1.919 -5.964 1.00 58.12 74 GLY A O 1
ATOM 604 N N . ASN A 1 75 ? 16.397 -2.953 -5.907 1.00 61.91 75 ASN A N 1
ATOM 605 C CA . ASN A 1 75 ? 15.679 -1.938 -6.662 1.00 61.91 75 ASN A CA 1
ATOM 606 C C . ASN A 1 75 ? 15.096 -0.893 -5.709 1.00 61.91 75 ASN A C 1
ATOM 608 O O . ASN A 1 75 ? 14.388 -1.219 -4.756 1.00 61.91 75 ASN A O 1
ATOM 612 N N . HIS A 1 76 ? 15.394 0.380 -5.967 1.00 64.00 76 HIS A N 1
ATOM 613 C CA . HIS A 1 76 ? 14.801 1.494 -5.229 1.00 64.00 76 HIS A CA 1
ATOM 614 C C . HIS A 1 76 ? 13.502 1.950 -5.900 1.00 64.00 76 HIS A C 1
ATOM 616 O O . HIS A 1 76 ? 13.524 2.341 -7.066 1.00 64.00 76 HIS A O 1
ATOM 622 N N . TYR A 1 77 ? 12.401 1.955 -5.146 1.00 68.06 77 TYR A N 1
ATOM 623 C CA . TYR A 1 77 ? 11.097 2.458 -5.578 1.00 68.06 77 TYR A CA 1
ATOM 624 C C . TYR A 1 77 ? 10.721 3.683 -4.747 1.00 68.06 77 TYR A C 1
ATOM 626 O O . TYR A 1 77 ? 10.846 3.673 -3.524 1.00 68.06 77 TYR A O 1
ATOM 634 N N . GLN A 1 78 ? 10.242 4.732 -5.407 1.00 65.69 78 GLN A N 1
ATOM 635 C CA . GLN A 1 78 ? 9.714 5.926 -4.755 1.00 65.69 78 GLN A CA 1
ATOM 636 C C . GLN A 1 78 ? 8.247 6.083 -5.147 1.00 65.69 78 GLN A C 1
ATOM 638 O O . GLN A 1 78 ? 7.925 5.953 -6.325 1.00 65.69 78 GLN A O 1
ATOM 643 N N . PHE A 1 79 ? 7.398 6.350 -4.152 1.00 68.12 79 PHE A N 1
ATOM 644 C CA . PHE A 1 7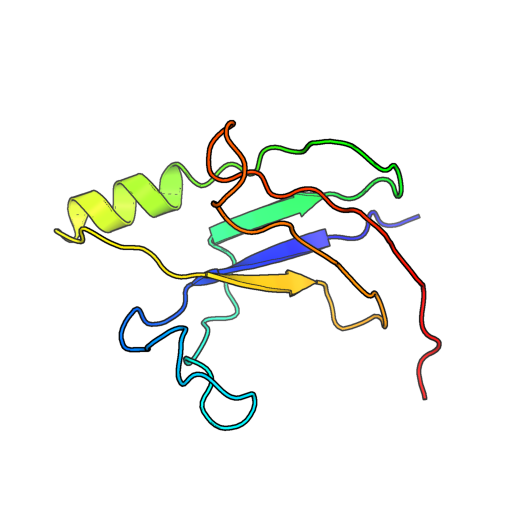9 ? 5.961 6.581 -4.289 1.00 68.12 79 PHE A CA 1
ATOM 645 C C . PHE A 1 79 ? 5.614 7.966 -3.737 1.00 68.12 79 PHE A C 1
ATOM 647 O O . PHE A 1 79 ? 6.215 8.405 -2.753 1.00 68.12 79 PHE A O 1
ATOM 654 N N . GLU A 1 80 ? 4.641 8.643 -4.341 1.00 60.62 80 GLU A N 1
ATOM 655 C CA . GLU A 1 80 ? 4.123 9.915 -3.833 1.00 60.62 80 GLU A CA 1
ATOM 656 C C . GLU A 1 80 ? 2.912 9.674 -2.911 1.00 60.62 80 GLU A C 1
ATOM 658 O O . GLU A 1 80 ? 2.019 8.904 -3.266 1.00 60.62 80 GLU A O 1
ATOM 663 N N . PRO A 1 81 ? 2.873 10.277 -1.708 1.00 56.50 81 PRO A N 1
ATOM 664 C CA . PRO A 1 81 ? 1.763 10.104 -0.776 1.00 56.50 81 PRO A CA 1
ATOM 665 C C . PRO A 1 81 ? 0.497 10.866 -1.207 1.00 56.50 81 PRO A C 1
ATOM 667 O O . PRO A 1 81 ? 0.528 11.769 -2.040 1.00 56.50 81 PRO A O 1
ATOM 670 N N . ALA A 1 82 ? -0.621 10.527 -0.556 1.00 51.25 82 ALA A N 1
ATOM 671 C CA . ALA A 1 82 ? -1.998 10.964 -0.829 1.00 51.25 82 ALA A CA 1
ATOM 672 C C . ALA A 1 82 ? -2.282 12.484 -0.792 1.00 51.25 82 ALA A C 1
ATOM 674 O O . ALA A 1 82 ? -3.427 12.884 -0.973 1.00 51.25 82 ALA A O 1
ATOM 675 N N . SER A 1 83 ? -1.283 13.346 -0.575 1.00 52.78 83 SER A N 1
ATOM 676 C CA . SER A 1 83 ? -1.430 14.799 -0.755 1.00 52.78 83 SER A CA 1
ATOM 677 C C . SER A 1 83 ? -1.501 15.216 -2.229 1.00 52.78 83 SER A C 1
ATOM 679 O O . SER A 1 83 ? -1.627 16.405 -2.519 1.00 52.78 83 SER A O 1
ATOM 681 N N . SER A 1 84 ? -1.392 14.263 -3.158 1.00 54.06 84 SER A N 1
ATOM 682 C CA . SER A 1 84 ? -1.686 14.508 -4.564 1.00 54.06 84 SER A CA 1
ATOM 683 C C . SER A 1 84 ? -3.184 14.807 -4.748 1.00 54.06 84 SER A C 1
ATOM 685 O O . SER A 1 84 ? -4.016 14.053 -4.239 1.00 54.06 84 SER A O 1
ATOM 687 N N . PRO A 1 85 ? -3.556 15.873 -5.479 1.00 54.69 85 PRO A N 1
ATOM 688 C CA . PRO A 1 85 ? -4.955 16.220 -5.742 1.00 54.69 85 PRO A CA 1
ATOM 689 C C . PRO A 1 85 ? -5.749 15.139 -6.506 1.00 54.69 85 PRO A C 1
ATOM 691 O O . PRO A 1 85 ? -6.975 15.220 -6.543 1.00 54.69 85 PRO A O 1
ATOM 694 N N . ASP A 1 86 ? -5.087 14.111 -7.049 1.00 52.41 86 ASP A N 1
ATOM 695 C CA . ASP A 1 86 ? -5.687 13.095 -7.927 1.00 52.41 86 ASP A CA 1
ATOM 696 C C . ASP A 1 86 ? -6.026 11.750 -7.234 1.00 52.41 86 ASP A C 1
ATOM 698 O O . ASP A 1 86 ? -6.268 10.739 -7.892 1.00 52.41 86 ASP A O 1
ATOM 702 N N . GLY A 1 87 ? -6.090 11.707 -5.898 1.00 53.22 87 GLY A N 1
ATOM 703 C CA . GLY A 1 87 ? -6.358 10.477 -5.136 1.00 53.22 87 GLY A CA 1
ATOM 704 C C . GLY A 1 87 ? -5.093 9.661 -4.840 1.00 53.22 87 GLY A C 1
ATOM 705 O O . GLY A 1 87 ? -3.975 10.117 -5.075 1.00 53.22 87 GLY A O 1
ATOM 706 N N . LEU A 1 88 ? -5.252 8.462 -4.261 1.00 48.97 88 LEU A N 1
ATOM 707 C CA . LEU A 1 88 ? -4.143 7.554 -3.921 1.00 48.97 88 LEU A CA 1
ATOM 708 C C . LEU A 1 88 ? -3.444 7.060 -5.200 1.00 48.97 88 LEU A C 1
ATOM 710 O O . LEU A 1 88 ? -3.744 5.988 -5.721 1.00 48.97 88 LEU A O 1
ATOM 714 N N . MET A 1 89 ? -2.518 7.863 -5.715 1.00 53.56 89 MET A N 1
ATOM 715 C CA . MET A 1 89 ? -1.706 7.540 -6.880 1.00 53.56 89 MET A CA 1
ATOM 716 C C . MET A 1 89 ? -0.367 6.953 -6.446 1.00 53.56 89 MET A C 1
ATOM 718 O O . MET A 1 89 ? 0.424 7.606 -5.773 1.00 53.56 89 MET A O 1
ATOM 722 N N . LEU A 1 90 ? -0.064 5.740 -6.902 1.00 53.94 90 LEU A N 1
ATOM 723 C CA . LEU A 1 90 ? 1.287 5.195 -6.816 1.00 53.94 90 LEU A CA 1
ATOM 724 C C . LEU A 1 90 ? 2.034 5.549 -8.104 1.00 53.94 90 LEU A C 1
ATOM 726 O O . LEU A 1 90 ? 1.879 4.886 -9.127 1.00 53.94 90 LEU A O 1
ATOM 730 N N . MET A 1 91 ? 2.840 6.611 -8.063 1.00 56.47 91 MET A N 1
ATOM 731 C CA . MET A 1 91 ? 3.741 6.964 -9.163 1.00 56.47 91 MET A CA 1
ATOM 732 C C . MET A 1 91 ? 5.147 6.443 -8.876 1.00 56.47 91 MET A C 1
ATOM 734 O O . MET A 1 91 ? 5.753 6.852 -7.892 1.00 56.47 91 MET A O 1
ATOM 738 N N . LEU A 1 92 ? 5.686 5.598 -9.762 1.00 59.88 92 LEU A N 1
ATOM 739 C CA . LEU A 1 92 ? 7.102 5.228 -9.743 1.00 59.88 92 LEU A CA 1
ATOM 740 C C . LEU A 1 92 ? 7.927 6.372 -10.347 1.00 59.88 92 LEU A C 1
ATOM 742 O O . LEU A 1 92 ? 7.947 6.552 -11.565 1.00 59.88 92 LEU A O 1
ATOM 746 N N . THR A 1 93 ? 8.614 7.149 -9.513 1.00 55.28 93 THR A N 1
ATOM 747 C CA . THR A 1 93 ? 9.381 8.323 -9.979 1.00 55.28 93 THR A CA 1
ATOM 748 C C . THR A 1 93 ? 10.830 8.013 -10.352 1.00 55.28 93 THR A C 1
ATOM 750 O O . THR A 1 93 ? 11.459 8.808 -11.052 1.00 55.28 93 THR A O 1
ATOM 753 N N . GLY A 1 94 ? 11.358 6.864 -9.929 1.00 55.97 94 GLY A N 1
ATOM 754 C CA . GLY A 1 94 ? 12.720 6.443 -10.231 1.00 55.97 94 GLY A CA 1
ATOM 755 C C . GLY A 1 94 ? 12.958 4.974 -9.908 1.00 55.97 94 GLY A C 1
ATOM 756 O O . GLY A 1 94 ? 12.326 4.416 -9.017 1.00 55.97 94 GLY A O 1
ATOM 757 N N . PHE A 1 95 ? 13.883 4.371 -10.649 1.00 60.12 95 PHE A N 1
ATOM 758 C CA . PHE A 1 95 ? 14.354 3.004 -10.472 1.00 60.12 95 PHE A CA 1
ATOM 759 C C . PHE A 1 95 ? 15.878 3.000 -10.575 1.00 60.12 95 PHE A C 1
ATOM 761 O O . PHE A 1 95 ? 16.447 3.657 -11.450 1.00 60.12 95 PHE A O 1
ATOM 768 N N . LYS A 1 96 ? 16.543 2.257 -9.689 1.00 63.12 96 LYS A N 1
ATOM 769 C CA . LYS A 1 96 ? 17.987 2.026 -9.753 1.00 63.12 96 LYS A CA 1
ATOM 770 C C . LYS A 1 96 ? 18.277 0.584 -9.374 1.00 63.12 96 LYS A C 1
ATOM 772 O O . LYS A 1 96 ? 17.939 0.178 -8.268 1.00 63.12 96 LYS A O 1
ATOM 777 N N . HIS A 1 97 ? 18.945 -0.128 -10.273 1.00 59.78 97 HIS A N 1
ATOM 778 C CA . HIS A 1 97 ? 19.490 -1.451 -10.005 1.00 59.78 97 HIS A CA 1
ATOM 779 C C . HIS A 1 97 ? 20.678 -1.333 -9.037 1.00 59.78 97 HIS A C 1
ATOM 781 O O . HIS A 1 97 ? 21.630 -0.593 -9.314 1.00 59.78 97 HIS A O 1
ATOM 787 N N . THR A 1 98 ? 20.622 -2.032 -7.903 1.00 57.78 98 THR A N 1
ATOM 788 C CA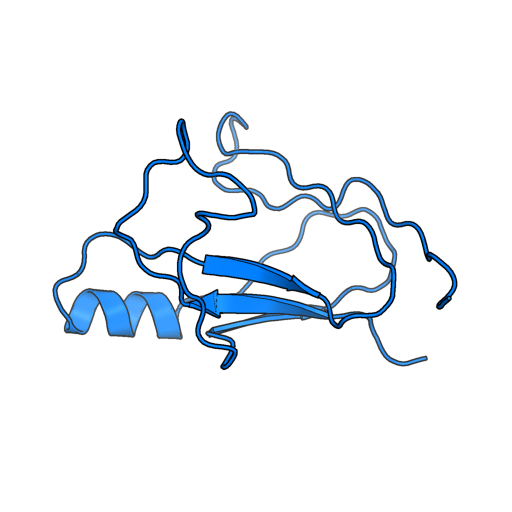 . THR A 1 98 ? 21.734 -2.120 -6.943 1.00 57.78 98 THR A CA 1
ATOM 789 C C . THR A 1 98 ? 22.346 -3.519 -7.017 1.00 57.78 98 THR A C 1
ATOM 791 O O . THR A 1 98 ? 21.601 -4.485 -6.864 1.00 57.78 98 THR A O 1
ATOM 794 N N . PRO A 1 99 ? 23.668 -3.646 -7.246 1.00 55.34 99 PRO A N 1
ATOM 795 C CA . PRO A 1 99 ? 24.340 -4.943 -7.276 1.00 55.34 99 PRO A CA 1
ATOM 796 C C . PRO A 1 99 ? 24.167 -5.708 -5.957 1.00 55.34 99 PRO A C 1
ATOM 798 O O . PRO A 1 99 ? 24.189 -5.096 -4.887 1.00 55.34 99 PRO A O 1
ATOM 801 N N . GLU A 1 100 ? 24.028 -7.032 -6.034 1.00 56.47 100 GLU A N 1
ATOM 802 C CA . GLU A 1 100 ? 24.082 -7.909 -4.858 1.00 56.47 100 GLU A CA 1
ATOM 803 C C . GLU A 1 100 ? 25.490 -7.865 -4.233 1.00 56.47 100 GLU A C 1
ATOM 805 O O . GLU A 1 100 ? 26.488 -7.764 -4.953 1.00 56.47 100 GLU A O 1
ATOM 810 N N . VAL A 1 101 ? 25.557 -7.889 -2.896 1.00 53.50 101 VAL A N 1
ATOM 811 C CA . VAL A 1 101 ? 26.810 -7.944 -2.117 1.00 53.50 101 VAL A CA 1
ATOM 812 C C . VAL A 1 101 ? 27.168 -9.391 -1.823 1.00 53.50 101 VAL A C 1
ATOM 814 O O . VAL A 1 101 ? 26.255 -10.119 -1.372 1.00 53.50 101 VAL A O 1
#

InterPro domains:
  IPR055372 Carbohydrate-binding module family 96 [PF24517] (3-93)